Protein AF-Q1MC87-F1 (afdb_monomer_lite)

Sequence (89 aa):
MKPIETFEPNDLVYELTDLERLLDTIRNLLVEDVDYRLPDGARNIPLDRVSSLVNIAHFHVAYLAKGINHFDVPGAYVSRRELEERADA

Foldseek 3Di:
DPDDPPCDLLNVLVVLVVVLVVLVVVLVCLVPPDDQADPVRDGVVVSVVVSVVSVVSNVVSVVVSVVCVCVNDVPSDDDPVNVVVVVVD

Structure (mmCIF, N/CA/C/O backbone):
data_AF-Q1MC87-F1
#
_entry.id   AF-Q1MC87-F1
#
loop_
_atom_site.group_PDB
_atom_site.id
_atom_site.type_symbol
_atom_site.label_atom_id
_atom_site.label_alt_id
_atom_site.label_comp_id
_atom_site.label_asym_id
_atom_site.label_entity_id
_atom_site.label_seq_id
_atom_site.pdbx_PDB_ins_code
_atom_site.Cartn_x
_atom_site.Cartn_y
_atom_site.Cartn_z
_atom_site.occupancy
_atom_site.B_iso_or_equiv
_atom_site.auth_seq_id
_atom_site.auth_comp_id
_atom_site.auth_asym_id
_atom_site.auth_atom_id
_atom_site.pdbx_PDB_model_num
ATOM 1 N N . MET A 1 1 ? 16.639 -3.826 5.186 1.00 46.59 1 MET A N 1
ATOM 2 C CA . MET A 1 1 ? 17.561 -4.493 4.240 1.00 46.59 1 MET A CA 1
ATOM 3 C C . MET A 1 1 ? 18.935 -3.854 4.342 1.00 46.59 1 MET A C 1
ATOM 5 O O . MET A 1 1 ? 19.001 -2.660 4.614 1.00 46.59 1 MET A O 1
ATOM 9 N N . LYS A 1 2 ? 20.016 -4.629 4.184 1.00 49.19 2 LYS A N 1
ATOM 10 C CA . LYS A 1 2 ? 21.357 -4.049 4.012 1.00 49.19 2 LYS A CA 1
ATOM 11 C C . LYS A 1 2 ? 21.436 -3.435 2.605 1.00 49.19 2 LYS A C 1
ATOM 13 O O . LYS A 1 2 ? 20.898 -4.060 1.694 1.00 49.19 2 LYS A O 1
ATOM 18 N N . PRO A 1 3 ? 22.061 -2.261 2.417 1.00 52.59 3 PRO A N 1
ATOM 19 C CA . PRO A 1 3 ? 22.294 -1.724 1.082 1.00 52.59 3 PRO A CA 1
ATOM 20 C C . PRO A 1 3 ? 23.160 -2.719 0.308 1.00 52.59 3 PRO A C 1
ATOM 22 O O . PRO A 1 3 ? 24.209 -3.130 0.804 1.00 52.59 3 PRO A O 1
ATOM 25 N N . ILE A 1 4 ? 22.695 -3.151 -0.859 1.00 58.09 4 ILE A N 1
ATOM 26 C CA . ILE A 1 4 ? 23.476 -3.999 -1.756 1.00 58.09 4 ILE A CA 1
ATOM 27 C C . ILE A 1 4 ? 24.339 -3.040 -2.580 1.00 58.09 4 ILE A C 1
ATOM 29 O O . ILE A 1 4 ? 23.806 -2.154 -3.241 1.00 58.09 4 ILE A O 1
ATOM 33 N N . GLU A 1 5 ? 25.665 -3.169 -2.508 1.00 55.28 5 GLU A N 1
ATOM 34 C CA . GLU A 1 5 ? 26.601 -2.292 -3.241 1.00 55.28 5 GLU A CA 1
ATOM 35 C C . GLU A 1 5 ? 26.473 -2.423 -4.772 1.00 55.28 5 GLU A C 1
ATOM 37 O O . GLU A 1 5 ? 26.942 -1.559 -5.506 1.00 55.28 5 GLU A O 1
ATOM 42 N N . THR A 1 6 ? 25.791 -3.468 -5.250 1.00 62.28 6 THR A N 1
ATOM 43 C CA . THR A 1 6 ? 25.519 -3.773 -6.663 1.00 62.28 6 THR A CA 1
ATOM 44 C C . THR A 1 6 ? 24.023 -3.739 -6.977 1.00 62.28 6 THR A C 1
ATOM 46 O O . THR A 1 6 ? 23.518 -4.631 -7.648 1.00 62.28 6 THR A O 1
ATOM 49 N N . PHE A 1 7 ? 23.285 -2.779 -6.419 1.00 62.59 7 PHE A N 1
ATOM 50 C CA . PHE A 1 7 ? 21.861 -2.627 -6.716 1.00 62.59 7 PHE A CA 1
ATOM 51 C C . PHE A 1 7 ? 21.691 -2.170 -8.171 1.00 62.59 7 PHE A C 1
ATOM 53 O O . PHE A 1 7 ? 21.976 -1.012 -8.496 1.00 62.59 7 PHE A O 1
ATOM 60 N N . GLU A 1 8 ? 21.285 -3.080 -9.055 1.00 69.19 8 GLU A N 1
ATOM 61 C CA . GLU A 1 8 ? 21.046 -2.743 -10.450 1.00 69.19 8 GLU A CA 1
ATOM 62 C C . GLU A 1 8 ? 19.682 -2.048 -10.590 1.00 69.19 8 GLU A C 1
ATOM 64 O O . GLU A 1 8 ? 18.743 -2.327 -9.846 1.00 69.19 8 GLU A O 1
ATOM 69 N N . PRO A 1 9 ? 19.509 -1.134 -11.554 1.00 69.00 9 PRO A N 1
ATOM 70 C CA . PRO A 1 9 ? 18.229 -0.458 -11.778 1.00 69.00 9 PRO A CA 1
ATOM 71 C C . PRO A 1 9 ? 17.051 -1.409 -12.027 1.00 69.00 9 PRO A C 1
ATOM 73 O O . PRO A 1 9 ? 15.920 -1.070 -11.690 1.00 69.00 9 PRO A O 1
ATOM 76 N N . ASN A 1 10 ? 17.311 -2.603 -12.569 1.00 67.88 10 ASN A N 1
ATOM 77 C CA . ASN A 1 10 ? 16.294 -3.643 -12.723 1.00 67.88 10 ASN A CA 1
ATOM 78 C C . ASN A 1 10 ? 15.812 -4.163 -11.359 1.00 67.88 10 ASN A C 1
ATOM 80 O O . ASN A 1 10 ? 14.614 -4.363 -11.177 1.00 67.88 10 ASN A O 1
ATOM 84 N N . ASP A 1 11 ? 16.708 -4.289 -10.374 1.00 76.00 11 ASP A N 1
ATOM 85 C CA . ASP A 1 11 ? 16.358 -4.693 -9.006 1.00 76.00 11 ASP A CA 1
ATOM 86 C C . ASP A 1 11 ? 15.398 -3.685 -8.359 1.00 76.00 11 ASP A C 1
ATOM 88 O O . ASP A 1 11 ? 14.502 -4.069 -7.610 1.00 76.00 11 ASP A O 1
ATOM 92 N N . LEU A 1 12 ? 15.508 -2.394 -8.704 1.00 79.88 12 LEU A N 1
ATOM 93 C CA . LEU A 1 12 ? 14.590 -1.357 -8.222 1.00 79.88 12 LEU A CA 1
ATOM 94 C C . LEU A 1 12 ? 13.143 -1.610 -8.661 1.00 79.88 12 LEU A C 1
ATOM 96 O O . LEU A 1 12 ? 12.215 -1.323 -7.902 1.00 79.88 12 LEU A O 1
ATOM 100 N N . VAL A 1 13 ? 12.948 -2.128 -9.878 1.00 81.81 13 VAL A N 1
ATOM 101 C CA . VAL A 1 13 ? 11.616 -2.443 -10.409 1.00 81.81 13 VAL A CA 1
ATOM 102 C C . VAL A 1 13 ? 10.983 -3.581 -9.617 1.00 81.81 13 VAL A C 1
ATOM 104 O O . VAL A 1 13 ? 9.827 -3.465 -9.201 1.00 81.81 13 VAL A O 1
ATOM 107 N N . TYR A 1 14 ? 11.752 -4.637 -9.347 1.00 82.38 14 TYR A N 1
ATOM 108 C CA . TYR A 1 14 ? 11.294 -5.774 -8.550 1.00 82.38 14 TYR A CA 1
ATOM 109 C C . TYR A 1 14 ? 10.991 -5.367 -7.106 1.00 82.38 14 TYR A C 1
ATOM 111 O O . TYR A 1 14 ? 9.888 -5.611 -6.626 1.00 82.38 14 TYR A O 1
ATOM 119 N N . GLU A 1 15 ? 11.904 -4.653 -6.447 1.00 86.31 15 GLU A N 1
ATOM 120 C CA . GLU A 1 15 ? 11.742 -4.228 -5.051 1.00 86.31 15 GLU A CA 1
ATOM 121 C C . GLU A 1 15 ? 10.544 -3.283 -4.857 1.00 86.31 15 GLU A C 1
ATOM 123 O O . GLU A 1 15 ? 9.791 -3.409 -3.890 1.00 86.31 15 GLU A O 1
ATOM 128 N N . LEU A 1 16 ? 10.308 -2.350 -5.788 1.00 87.94 16 LEU A N 1
ATOM 129 C CA . LEU A 1 16 ? 9.141 -1.464 -5.716 1.00 87.94 16 LEU A CA 1
ATOM 130 C C . LEU A 1 16 ? 7.832 -2.191 -6.035 1.00 87.94 16 LEU A C 1
ATOM 132 O O . LEU A 1 16 ? 6.806 -1.864 -5.438 1.00 87.94 16 LEU A O 1
ATOM 136 N N . THR A 1 17 ? 7.860 -3.184 -6.924 1.00 86.94 17 THR A N 1
ATOM 137 C CA . THR A 1 17 ? 6.693 -4.035 -7.203 1.00 86.94 17 THR A CA 1
ATOM 138 C C . THR A 1 17 ? 6.350 -4.917 -6.004 1.00 86.94 17 THR A C 1
ATOM 140 O O . THR A 1 17 ? 5.183 -5.048 -5.641 1.00 86.94 17 THR A O 1
ATOM 143 N N . ASP A 1 18 ? 7.348 -5.492 -5.338 1.00 90.88 18 ASP A N 1
ATOM 144 C CA . ASP A 1 18 ? 7.124 -6.310 -4.147 1.00 90.88 18 ASP A CA 1
ATOM 145 C C . ASP A 1 18 ? 6.654 -5.465 -2.957 1.00 90.88 18 ASP A C 1
ATOM 147 O O . ASP A 1 18 ? 5.757 -5.879 -2.216 1.00 90.88 18 ASP A O 1
ATOM 151 N N . LEU A 1 19 ? 7.176 -4.244 -2.808 1.00 93.56 19 LEU A N 1
ATOM 152 C CA . LEU A 1 19 ? 6.682 -3.298 -1.810 1.00 93.56 19 LEU A CA 1
ATOM 153 C C . LEU A 1 19 ? 5.228 -2.878 -2.079 1.00 93.56 19 LEU A C 1
ATOM 155 O O . LEU A 1 19 ? 4.450 -2.749 -1.133 1.00 93.56 19 LEU A O 1
ATOM 159 N N . GLU A 1 20 ? 4.850 -2.678 -3.344 1.00 94.25 20 GLU A N 1
ATOM 160 C CA . GLU A 1 20 ? 3.468 -2.385 -3.742 1.00 94.25 20 GLU A CA 1
ATOM 161 C C . GLU A 1 20 ? 2.525 -3.510 -3.310 1.00 94.25 20 GLU A C 1
ATOM 163 O O . GLU A 1 20 ? 1.571 -3.259 -2.569 1.00 94.25 20 GLU A O 1
ATOM 168 N N . ARG A 1 21 ? 2.867 -4.757 -3.651 1.00 94.06 21 ARG A N 1
ATOM 169 C CA . ARG A 1 21 ? 2.087 -5.949 -3.291 1.00 94.06 21 ARG A CA 1
ATOM 170 C C . ARG A 1 21 ? 1.963 -6.138 -1.786 1.00 94.06 21 ARG A C 1
ATOM 172 O O . ARG A 1 21 ? 0.897 -6.512 -1.290 1.00 94.06 21 ARG A O 1
ATOM 179 N N . LEU A 1 22 ? 3.042 -5.886 -1.045 1.00 96.19 22 LEU A N 1
ATOM 180 C CA . LEU A 1 22 ? 3.030 -5.942 0.415 1.00 96.19 22 LEU A CA 1
ATOM 181 C C . LEU A 1 22 ? 2.038 -4.924 0.991 1.00 96.19 22 LEU A C 1
ATOM 183 O O . LEU A 1 22 ? 1.240 -5.263 1.865 1.00 96.19 22 LEU A O 1
ATOM 187 N N . LEU A 1 23 ? 2.079 -3.683 0.503 1.00 96.12 23 LEU A N 1
ATOM 188 C CA . LEU A 1 23 ? 1.201 -2.615 0.972 1.00 96.12 23 LEU A CA 1
ATOM 189 C C . LEU A 1 23 ? -0.260 -2.861 0.595 1.00 96.12 23 LEU A C 1
ATOM 191 O O . LEU A 1 23 ? -1.128 -2.616 1.434 1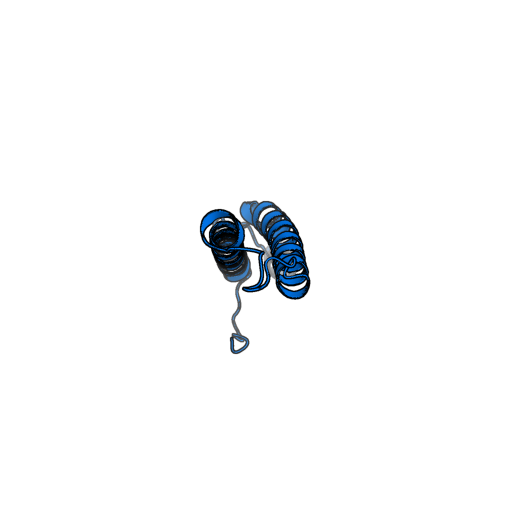.00 96.12 23 LEU A O 1
ATOM 195 N N . ASP A 1 24 ? -0.538 -3.381 -0.603 1.00 95.31 24 ASP A N 1
ATOM 196 C CA . ASP A 1 24 ? -1.903 -3.750 -0.988 1.00 95.31 24 ASP A CA 1
ATOM 197 C C . ASP A 1 24 ? -2.434 -4.896 -0.118 1.00 95.31 24 ASP A C 1
ATOM 199 O O . ASP A 1 24 ? -3.553 -4.831 0.385 1.00 95.31 24 ASP A O 1
ATOM 203 N N . THR A 1 25 ? -1.596 -5.893 0.183 1.00 96.19 25 THR A N 1
ATOM 204 C CA . THR A 1 25 ? -1.959 -6.989 1.096 1.00 96.19 25 THR A CA 1
ATOM 205 C C . THR A 1 25 ? -2.321 -6.461 2.484 1.00 96.19 25 THR A C 1
ATOM 207 O O . THR A 1 25 ? -3.378 -6.795 3.017 1.00 96.19 25 THR A O 1
ATOM 210 N N . ILE A 1 26 ? -1.482 -5.599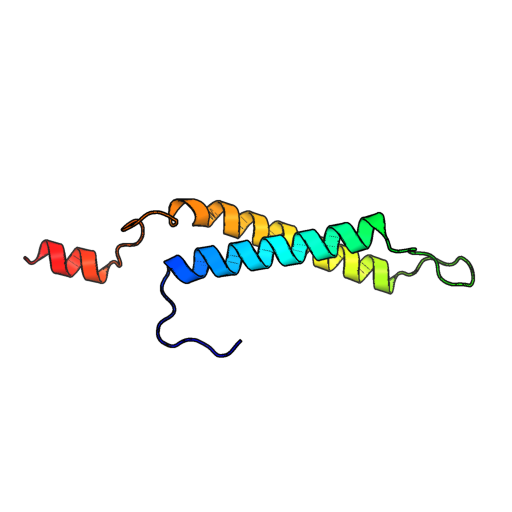 3.071 1.00 95.69 26 ILE A N 1
ATOM 211 C CA . ILE A 1 26 ? -1.760 -4.993 4.384 1.00 95.69 26 ILE A CA 1
ATOM 212 C C . ILE A 1 26 ? -3.056 -4.183 4.330 1.00 95.69 26 ILE A C 1
ATOM 214 O O . ILE A 1 26 ? -3.877 -4.261 5.242 1.00 95.69 26 ILE A O 1
ATOM 218 N N . ARG A 1 27 ? -3.254 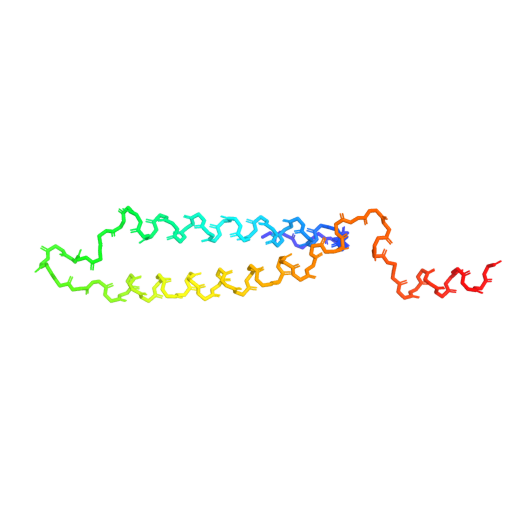-3.407 3.264 1.00 94.44 27 ARG A N 1
ATOM 219 C CA . ARG A 1 27 ? -4.455 -2.600 3.066 1.00 94.44 27 ARG A CA 1
ATOM 220 C C . ARG A 1 27 ? -5.714 -3.467 2.992 1.00 94.44 27 ARG A C 1
ATOM 222 O O . ARG A 1 27 ? -6.693 -3.126 3.649 1.00 94.44 27 ARG A O 1
ATOM 229 N N . ASN A 1 28 ? -5.688 -4.568 2.245 1.00 94.62 28 ASN A N 1
ATOM 230 C CA . ASN A 1 28 ? -6.832 -5.471 2.115 1.00 94.62 28 ASN A CA 1
ATOM 231 C C . ASN A 1 28 ? -7.167 -6.128 3.462 1.00 94.62 28 ASN A C 1
ATOM 233 O O . ASN A 1 28 ? -8.318 -6.069 3.883 1.00 94.62 28 ASN A O 1
ATOM 237 N N . LEU A 1 29 ? -6.164 -6.597 4.217 1.00 95.25 29 LEU A N 1
ATOM 238 C CA . LEU A 1 29 ? -6.363 -7.104 5.586 1.00 95.25 29 LEU A CA 1
ATOM 239 C C . LEU A 1 29 ? -7.005 -6.052 6.505 1.00 95.25 29 LEU A C 1
ATOM 241 O O . LEU A 1 29 ? -7.935 -6.346 7.251 1.00 95.25 29 LEU A O 1
ATOM 245 N N . LEU A 1 30 ? -6.538 -4.801 6.435 1.00 93.62 30 LEU A N 1
ATOM 246 C CA . LEU A 1 30 ? -7.095 -3.695 7.219 1.00 93.62 30 LEU A CA 1
ATOM 247 C C . LEU A 1 30 ? -8.539 -3.343 6.835 1.00 93.62 30 LEU A C 1
ATOM 249 O O . LEU A 1 30 ? -9.214 -2.694 7.631 1.00 93.62 30 LEU A O 1
ATOM 253 N N . VAL A 1 31 ? -9.003 -3.697 5.637 1.00 89.00 31 VAL A N 1
ATOM 254 C CA . VAL A 1 31 ? -10.372 -3.431 5.171 1.00 89.00 31 VAL A CA 1
ATOM 255 C C . VAL A 1 31 ? -11.299 -4.609 5.461 1.00 89.00 31 VAL A C 1
ATOM 257 O O . VAL A 1 31 ? -12.445 -4.389 5.848 1.00 89.00 31 VAL A O 1
ATOM 260 N N . GLU A 1 32 ? -10.821 -5.835 5.265 1.00 90.69 32 GLU A N 1
ATOM 261 C CA . GLU A 1 32 ? -11.648 -7.043 5.298 1.00 90.69 32 GLU A CA 1
ATOM 262 C C . GLU A 1 32 ? -11.745 -7.657 6.699 1.00 90.69 32 GLU A C 1
ATOM 264 O O . GLU A 1 32 ? -12.830 -8.070 7.109 1.00 90.69 32 GLU A O 1
ATOM 269 N N . ASP A 1 33 ? -10.647 -7.656 7.461 1.00 90.81 33 ASP A N 1
ATOM 270 C CA . ASP A 1 33 ? -10.519 -8.498 8.659 1.00 90.81 33 ASP A CA 1
ATOM 271 C C . ASP A 1 33 ? -10.497 -7.719 9.983 1.00 90.81 33 ASP A C 1
ATOM 273 O O . ASP A 1 33 ? -10.474 -8.311 11.065 1.00 90.81 33 ASP A O 1
ATOM 277 N N . VAL A 1 34 ? -10.482 -6.385 9.932 1.00 91.62 34 VAL A N 1
ATOM 278 C CA . VAL A 1 34 ? -10.235 -5.545 11.110 1.00 91.62 34 VAL A CA 1
ATOM 279 C C . VAL A 1 34 ? -11.492 -4.812 11.569 1.00 91.62 34 VAL A C 1
ATOM 281 O O . VAL A 1 34 ? -12.072 -4.009 10.839 1.00 91.62 34 VAL A O 1
ATOM 284 N N . ASP A 1 35 ? -11.869 -5.021 12.835 1.00 92.62 35 ASP A N 1
ATOM 285 C CA . ASP A 1 35 ? -12.881 -4.202 13.505 1.00 92.62 35 ASP A CA 1
ATOM 286 C C . ASP A 1 35 ? -12.256 -2.901 14.034 1.00 92.62 35 ASP A C 1
ATOM 288 O O . ASP A 1 35 ? -11.331 -2.896 14.850 1.00 92.62 35 ASP A O 1
ATOM 292 N N . TYR A 1 36 ? -12.790 -1.773 13.572 1.00 94.38 36 TYR A N 1
ATOM 293 C CA . TYR A 1 36 ? -12.373 -0.431 13.980 1.00 94.38 36 TYR A CA 1
ATOM 294 C C . TYR A 1 36 ? -13.077 0.040 15.255 1.00 94.38 36 TYR A C 1
ATOM 296 O O . TYR A 1 36 ? -12.947 1.206 15.634 1.00 94.38 36 TYR A O 1
ATOM 304 N N . ARG A 1 37 ? -13.841 -0.825 15.925 1.00 95.50 37 ARG A N 1
ATOM 305 C CA . ARG A 1 37 ? -14.452 -0.540 1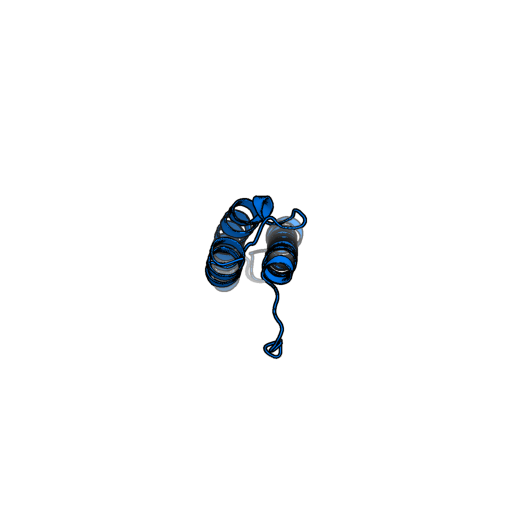7.222 1.00 95.50 37 ARG A CA 1
ATOM 306 C C . ARG A 1 37 ? -13.608 -1.116 18.352 1.00 95.50 37 ARG A C 1
ATOM 308 O O . ARG A 1 37 ? -13.092 -2.224 18.288 1.00 95.50 37 ARG A O 1
ATOM 315 N N . LEU A 1 38 ? -13.468 -0.332 19.409 1.00 93.44 38 LEU A N 1
ATOM 316 C CA . LEU A 1 38 ? -12.929 -0.773 20.685 1.00 93.44 38 LEU A CA 1
ATOM 317 C C . LEU A 1 38 ? -13.976 -1.629 21.427 1.00 93.44 38 LEU A C 1
ATOM 319 O O . LEU A 1 38 ? -15.158 -1.588 21.078 1.00 93.44 38 LEU A O 1
ATOM 323 N N . PRO A 1 39 ? -13.585 -2.383 22.474 1.00 93.56 39 PRO A N 1
ATOM 324 C CA . PRO A 1 39 ? -14.518 -3.223 23.236 1.00 93.56 39 PRO A CA 1
ATOM 325 C C . PRO A 1 39 ? -15.688 -2.465 23.885 1.00 93.56 39 PRO A C 1
ATOM 327 O O . PRO A 1 39 ? -16.717 -3.062 24.187 1.00 93.56 39 PRO A O 1
ATOM 330 N N . ASP A 1 40 ? -15.540 -1.158 24.101 1.00 95.00 40 ASP A N 1
ATOM 331 C CA . ASP A 1 40 ? -16.583 -0.257 24.606 1.00 95.00 40 ASP A CA 1
ATOM 332 C C . ASP A 1 40 ? -17.502 0.297 23.495 1.00 95.00 40 ASP A C 1
ATOM 334 O O . ASP A 1 40 ? -18.417 1.073 23.768 1.00 95.00 40 ASP A O 1
ATOM 338 N N . GLY A 1 41 ? -17.270 -0.095 22.239 1.00 92.19 41 GLY A N 1
ATOM 339 C CA . GLY A 1 41 ? -17.985 0.378 21.057 1.00 92.19 41 GLY A CA 1
ATOM 340 C C . GLY A 1 41 ? -17.477 1.710 20.497 1.00 92.19 41 GLY A C 1
ATOM 341 O O . GLY A 1 41 ? -17.982 2.155 19.461 1.00 92.19 41 GLY A O 1
ATOM 342 N N . ALA A 1 42 ? -16.486 2.351 21.127 1.00 94.88 42 ALA A N 1
ATOM 343 C CA . ALA A 1 42 ? -15.885 3.577 20.616 1.00 94.88 42 ALA A CA 1
ATOM 344 C C . ALA A 1 42 ? -15.032 3.307 19.367 1.00 94.88 42 ALA A C 1
ATOM 346 O O . ALA A 1 42 ? -14.560 2.199 19.127 1.00 94.88 42 ALA A O 1
ATOM 347 N N . ARG A 1 43 ? -14.807 4.335 18.546 1.00 94.25 43 ARG A N 1
ATOM 348 C CA . ARG A 1 43 ? -13.989 4.214 17.333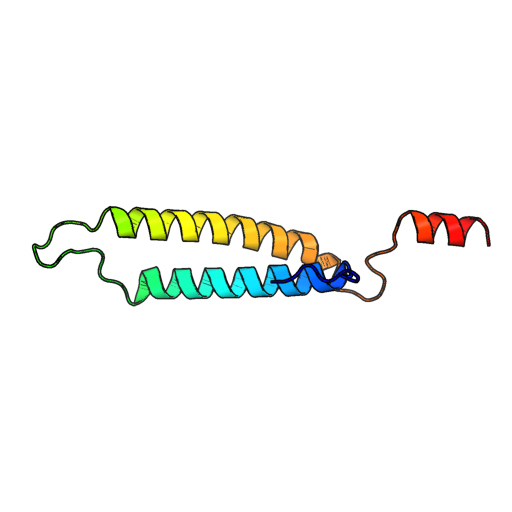 1.00 94.25 43 ARG A CA 1
ATOM 349 C C . ARG A 1 43 ? -12.495 4.174 17.673 1.00 94.25 43 ARG A C 1
ATOM 351 O O . ARG A 1 43 ? -11.996 5.032 18.400 1.00 94.25 43 ARG A O 1
ATOM 358 N N . ASN A 1 44 ? -11.766 3.230 17.090 1.00 95.88 44 ASN A N 1
ATOM 359 C CA . ASN A 1 44 ? -10.325 3.074 17.237 1.00 95.88 44 ASN A CA 1
ATOM 360 C C . ASN A 1 44 ? -9.564 4.065 16.333 1.00 95.88 44 ASN A C 1
ATOM 362 O O . ASN A 1 44 ? -9.030 3.716 15.281 1.00 95.88 44 ASN A O 1
ATOM 366 N N . ILE A 1 45 ? -9.501 5.325 16.774 1.00 96.06 45 ILE A N 1
ATOM 367 C CA . ILE A 1 45 ? -8.837 6.426 16.051 1.00 96.06 45 ILE A CA 1
ATOM 368 C C . ILE A 1 45 ? -7.362 6.137 15.704 1.00 96.06 45 ILE A C 1
ATOM 370 O O . ILE A 1 45 ? -6.936 6.498 14.604 1.00 96.06 45 ILE A O 1
ATOM 374 N N . PRO A 1 46 ? -6.542 5.518 16.579 1.00 95.25 46 PRO A N 1
ATOM 375 C CA . PRO A 1 46 ? -5.191 5.109 16.197 1.00 95.25 46 PRO A CA 1
ATOM 376 C C . PRO A 1 46 ? -5.166 4.174 14.984 1.00 95.25 46 PRO A C 1
ATOM 378 O O . PRO A 1 46 ? -4.360 4.379 14.078 1.00 95.25 46 PRO A O 1
ATOM 381 N N . LEU A 1 47 ? -6.072 3.196 14.932 1.00 93.94 47 LEU A N 1
ATOM 382 C CA . LEU A 1 47 ? -6.158 2.248 13.825 1.00 93.94 47 LEU A CA 1
ATOM 383 C C . LEU A 1 47 ? -6.635 2.912 12.529 1.00 93.94 47 LEU A C 1
ATOM 385 O O . LEU A 1 47 ? -6.069 2.651 11.470 1.00 93.94 47 LEU A O 1
ATOM 389 N N . ASP A 1 48 ? -7.581 3.853 12.609 1.00 93.81 48 ASP A N 1
ATOM 390 C CA . ASP A 1 48 ? -7.961 4.690 11.461 1.00 93.81 48 ASP A CA 1
ATOM 391 C C . ASP A 1 48 ? -6.765 5.458 10.881 1.00 93.81 48 ASP A C 1
ATOM 393 O O . ASP A 1 48 ? -6.608 5.566 9.660 1.00 93.81 48 ASP A O 1
ATOM 397 N N . ARG A 1 49 ? -5.897 5.995 11.749 1.00 95.69 49 ARG A N 1
ATOM 398 C CA . ARG A 1 49 ? -4.682 6.705 11.320 1.00 95.69 49 ARG A CA 1
ATOM 399 C C . ARG A 1 49 ? -3.695 5.761 10.648 1.00 95.69 49 ARG A C 1
ATOM 401 O O . ARG A 1 49 ? -3.151 6.123 9.610 1.00 95.69 49 ARG A O 1
ATOM 408 N N . VAL A 1 50 ? -3.487 4.563 11.197 1.00 95.31 50 VAL A N 1
ATOM 409 C CA . VAL A 1 50 ? -2.630 3.539 10.577 1.00 95.31 50 VAL A CA 1
ATOM 410 C C . VAL A 1 50 ? -3.167 3.155 9.199 1.00 95.31 50 VAL A C 1
ATOM 412 O O . VAL A 1 50 ? -2.418 3.199 8.228 1.00 95.31 50 VAL A O 1
ATOM 415 N N . SER A 1 51 ? -4.467 2.880 9.088 1.00 95.19 51 SER A N 1
ATOM 416 C CA . SER A 1 51 ? -5.119 2.570 7.811 1.00 95.19 51 SER A CA 1
ATOM 417 C C . SER A 1 51 ? -4.965 3.705 6.792 1.00 95.19 51 SER A C 1
ATOM 419 O O . SER A 1 51 ? -4.627 3.479 5.630 1.00 95.19 51 SER A O 1
ATOM 421 N N . SER A 1 52 ? -5.094 4.957 7.237 1.00 95.19 52 SER A N 1
ATOM 422 C CA . SER A 1 52 ? -4.854 6.130 6.386 1.00 95.19 52 SER A CA 1
ATOM 423 C C . SER A 1 52 ? -3.404 6.214 5.893 1.00 95.19 52 SER A C 1
ATOM 425 O O . SER A 1 52 ? -3.172 6.484 4.717 1.00 95.19 52 SER A O 1
ATOM 427 N N . LEU A 1 53 ? -2.423 5.954 6.763 1.00 96.44 53 LEU A N 1
ATOM 428 C CA . LEU A 1 53 ? -1.003 5.965 6.398 1.00 96.44 53 LEU A CA 1
ATOM 429 C C . LEU A 1 53 ? -0.653 4.847 5.412 1.00 96.44 53 LEU A C 1
ATOM 431 O O . LEU A 1 53 ? 0.060 5.102 4.443 1.00 96.44 53 LEU A O 1
ATOM 435 N N . VAL A 1 54 ? -1.184 3.638 5.622 1.00 95.94 54 VAL A N 1
ATOM 436 C CA . VAL A 1 54 ? -1.001 2.510 4.697 1.00 95.94 54 VAL A CA 1
ATOM 437 C C . VAL A 1 54 ? -1.590 2.841 3.329 1.00 95.94 54 VAL A C 1
ATOM 439 O O . VAL A 1 54 ? -0.923 2.621 2.324 1.00 95.94 54 VAL A O 1
ATOM 442 N N . ASN A 1 55 ? -2.782 3.444 3.273 1.00 94.38 55 ASN A N 1
ATOM 443 C CA . ASN A 1 55 ? -3.377 3.883 2.010 1.00 94.38 55 ASN A CA 1
ATOM 444 C C . ASN A 1 55 ? -2.484 4.893 1.273 1.00 94.38 55 ASN A C 1
ATOM 446 O O . ASN A 1 55 ? -2.232 4.729 0.082 1.00 94.38 55 ASN A O 1
ATOM 450 N N . ILE A 1 56 ? -1.971 5.914 1.969 1.00 95.75 56 ILE A N 1
ATOM 451 C CA . ILE A 1 56 ? -1.064 6.911 1.376 1.00 95.75 56 ILE A CA 1
ATOM 452 C C . ILE A 1 56 ? 0.195 6.229 0.829 1.00 95.75 56 ILE A C 1
ATOM 454 O O . ILE A 1 56 ? 0.552 6.441 -0.330 1.00 95.75 56 ILE A O 1
ATOM 458 N N . ALA A 1 57 ? 0.844 5.387 1.637 1.00 95.06 57 ALA A N 1
ATOM 459 C CA . ALA A 1 57 ? 2.042 4.661 1.227 1.00 95.06 57 ALA A CA 1
ATOM 460 C C . ALA A 1 57 ? 1.773 3.783 -0.002 1.00 95.06 57 ALA A C 1
ATOM 462 O O . ALA A 1 57 ? 2.517 3.861 -0.977 1.00 95.06 57 ALA A O 1
ATOM 463 N N . HIS A 1 58 ? 0.678 3.018 0.013 1.00 94.88 58 HIS A N 1
ATOM 464 C CA . HIS A 1 58 ? 0.261 2.172 -1.099 1.00 94.88 58 HIS A CA 1
ATOM 465 C C . HIS A 1 58 ? 0.095 2.981 -2.390 1.00 94.88 58 HIS A C 1
ATOM 467 O O . HIS A 1 58 ? 0.703 2.643 -3.399 1.00 94.88 58 HIS A O 1
ATOM 473 N N . PHE A 1 59 ? -0.647 4.095 -2.366 1.00 93.25 59 PHE A N 1
ATOM 474 C CA . PHE A 1 59 ? -0.855 4.908 -3.568 1.00 93.25 59 PHE A CA 1
ATOM 475 C C . PHE A 1 59 ? 0.443 5.493 -4.129 1.00 93.25 59 PHE A C 1
ATOM 477 O O . PHE A 1 59 ? 0.628 5.516 -5.347 1.00 93.25 59 PHE A O 1
ATOM 484 N N . HIS A 1 60 ? 1.353 5.950 -3.266 1.00 94.00 60 HIS A N 1
ATOM 485 C CA . HIS A 1 60 ? 2.645 6.465 -3.716 1.00 94.00 60 HIS A CA 1
ATOM 486 C C . HIS A 1 60 ? 3.520 5.369 -4.324 1.00 94.00 60 HIS A C 1
ATOM 488 O O . HIS A 1 60 ? 4.096 5.577 -5.392 1.00 94.00 60 HIS A O 1
ATOM 494 N N . VAL A 1 61 ? 3.600 4.204 -3.681 1.00 93.00 61 VAL A N 1
ATOM 495 C CA . VAL A 1 61 ? 4.400 3.087 -4.188 1.00 93.00 61 VAL A CA 1
ATOM 496 C C . VAL A 1 61 ? 3.796 2.530 -5.476 1.00 93.00 61 VAL A C 1
ATOM 498 O O . VAL A 1 61 ? 4.531 2.361 -6.440 1.00 93.00 61 VAL A O 1
ATOM 501 N N . ALA A 1 62 ? 2.474 2.362 -5.563 1.00 90.25 62 ALA A N 1
ATOM 502 C CA . ALA A 1 62 ? 1.797 1.923 -6.783 1.00 90.25 62 ALA A CA 1
ATOM 503 C C . ALA A 1 62 ? 2.015 2.887 -7.958 1.00 90.25 62 ALA A C 1
ATOM 505 O O . ALA A 1 62 ? 2.235 2.461 -9.094 1.00 90.25 62 ALA A O 1
ATOM 506 N N . TYR A 1 63 ? 2.013 4.198 -7.694 1.00 91.38 63 TYR A N 1
ATOM 507 C CA . TYR A 1 63 ? 2.348 5.198 -8.705 1.00 91.38 63 TYR A CA 1
ATOM 508 C C . TYR A 1 63 ? 3.788 5.037 -9.217 1.00 91.38 63 TYR A C 1
ATOM 510 O O . TYR A 1 63 ? 4.012 5.052 -10.428 1.00 91.38 63 TYR A O 1
ATOM 518 N N . LEU A 1 64 ? 4.755 4.846 -8.313 1.00 88.94 64 LEU A N 1
ATOM 519 C CA . LEU A 1 64 ? 6.161 4.643 -8.672 1.00 88.94 64 LEU A CA 1
ATOM 520 C C . LEU A 1 64 ? 6.380 3.313 -9.402 1.00 88.94 64 LEU A C 1
ATOM 522 O O . LEU A 1 64 ? 6.991 3.320 -10.466 1.00 88.94 64 LEU A O 1
ATOM 526 N N . ALA A 1 65 ? 5.827 2.209 -8.896 1.00 86.62 65 ALA A N 1
ATOM 527 C CA . ALA A 1 65 ? 5.909 0.882 -9.505 1.00 86.62 65 ALA A CA 1
ATOM 528 C C . ALA A 1 65 ? 5.352 0.887 -10.938 1.00 86.62 65 ALA A C 1
ATOM 530 O O . ALA A 1 65 ? 5.976 0.378 -11.866 1.00 86.62 65 ALA A O 1
ATOM 531 N N . LYS A 1 66 ? 4.221 1.567 -11.166 1.00 85.25 66 LYS A N 1
ATOM 532 C CA . LYS A 1 66 ? 3.685 1.758 -12.519 1.00 85.25 66 LYS A CA 1
ATOM 533 C C . LYS A 1 66 ? 4.603 2.614 -13.396 1.00 85.25 66 LYS A C 1
ATOM 535 O O . LYS A 1 66 ? 4.753 2.320 -14.580 1.00 85.25 66 LYS A O 1
ATOM 540 N N . GLY A 1 67 ? 5.184 3.674 -12.834 1.00 83.31 67 GLY A N 1
ATOM 541 C CA . GLY A 1 67 ? 6.065 4.597 -13.549 1.00 83.31 67 GLY A CA 1
ATOM 542 C C . GLY A 1 67 ? 7.379 3.964 -14.001 1.00 83.31 67 GLY A C 1
ATOM 543 O O . GLY A 1 67 ? 7.873 4.309 -15.066 1.00 83.31 67 GLY A O 1
ATOM 544 N N . ILE A 1 68 ? 7.915 3.016 -13.234 1.00 80.56 68 ILE A N 1
ATOM 545 C CA . ILE A 1 68 ? 9.181 2.336 -13.543 1.00 80.56 68 ILE A CA 1
ATOM 546 C C . ILE A 1 68 ? 9.001 1.042 -14.340 1.00 80.56 68 ILE A C 1
ATOM 548 O O . ILE A 1 68 ? 9.986 0.487 -14.810 1.00 80.56 68 ILE A O 1
ATOM 552 N N . ASN A 1 69 ? 7.769 0.558 -14.516 1.00 75.94 69 ASN A N 1
ATOM 553 C CA . ASN A 1 69 ? 7.501 -0.728 -15.166 1.00 75.94 69 ASN A CA 1
ATOM 554 C C . ASN A 1 69 ? 8.032 -0.798 -16.613 1.00 75.94 69 ASN A C 1
ATOM 556 O O . ASN A 1 69 ? 8.320 -1.864 -17.138 1.00 75.94 69 ASN A O 1
ATOM 560 N N . HIS A 1 70 ? 8.215 0.347 -17.277 1.00 74.44 70 HIS A N 1
ATOM 561 C CA . HIS A 1 70 ? 8.818 0.390 -18.612 1.00 74.44 70 HIS A CA 1
ATOM 562 C C . HIS A 1 70 ? 10.328 0.076 -18.621 1.00 74.44 70 HIS A C 1
ATOM 564 O O . HIS A 1 70 ? 10.905 -0.083 -19.697 1.00 74.44 70 HIS A O 1
ATOM 570 N N . PHE A 1 71 ? 10.975 0.042 -17.452 1.00 71.19 71 PHE A N 1
ATOM 571 C CA . PHE A 1 71 ? 12.359 -0.394 -17.292 1.00 71.19 71 PHE A CA 1
ATOM 572 C C . PHE A 1 71 ? 12.483 -1.914 -17.096 1.00 71.19 71 PHE A C 1
ATOM 574 O O . PHE A 1 71 ? 13.598 -2.420 -17.137 1.00 71.19 71 PHE A O 1
ATOM 581 N N . ASP A 1 72 ? 11.370 -2.651 -16.975 1.00 71.44 72 ASP A N 1
ATOM 582 C CA . ASP A 1 72 ? 11.336 -4.124 -16.919 1.00 71.44 72 ASP A CA 1
ATOM 583 C C . ASP A 1 72 ? 11.529 -4.762 -18.312 1.00 71.44 72 ASP A C 1
ATOM 585 O O . ASP A 1 72 ? 10.785 -5.645 -18.737 1.00 71.44 72 ASP A O 1
ATOM 589 N N . VAL A 1 73 ? 12.503 -4.271 -19.089 1.00 70.38 73 VAL A N 1
ATOM 590 C CA . VAL A 1 73 ? 12.933 -4.911 -20.340 1.00 70.38 73 VAL A CA 1
ATOM 591 C C . VAL A 1 73 ? 14.461 -4.962 -20.432 1.00 70.38 73 VAL A C 1
ATOM 593 O O . VAL A 1 73 ? 15.139 -4.013 -20.030 1.00 70.38 73 VAL A O 1
ATOM 596 N N . PRO A 1 74 ? 15.045 -6.041 -20.991 1.00 63.25 74 PRO A N 1
ATOM 597 C CA . PRO A 1 74 ? 16.493 -6.141 -21.155 1.00 63.25 74 PRO A CA 1
ATOM 598 C C . PRO A 1 74 ? 17.061 -4.948 -21.939 1.00 63.25 74 PRO A C 1
ATOM 600 O O . PRO A 1 74 ? 16.691 -4.718 -23.089 1.00 63.25 74 PRO A O 1
ATOM 603 N N . GLY A 1 75 ? 17.966 -4.187 -21.315 1.00 63.88 75 GLY A N 1
ATOM 604 C CA . GLY A 1 75 ? 18.601 -3.011 -21.922 1.00 63.88 75 GLY A CA 1
ATOM 605 C C . GLY A 1 75 ? 17.775 -1.718 -21.892 1.00 63.88 75 GLY A C 1
ATOM 606 O O . GLY A 1 75 ? 18.182 -0.746 -22.525 1.00 63.88 75 GLY A O 1
ATOM 607 N N . ALA A 1 76 ? 16.645 -1.673 -21.170 1.00 64.25 76 ALA A N 1
ATOM 608 C CA . ALA A 1 76 ? 15.857 -0.445 -20.982 1.00 64.25 76 ALA A CA 1
ATOM 609 C C . ALA A 1 76 ? 16.641 0.653 -20.263 1.00 64.25 76 ALA A C 1
ATOM 611 O O . ALA A 1 76 ? 16.451 1.845 -20.511 1.00 64.25 76 ALA A O 1
ATOM 612 N N . TYR A 1 77 ? 17.498 0.229 -19.337 1.00 63.41 77 TYR A N 1
ATOM 613 C CA . TYR A 1 77 ? 18.404 1.104 -18.634 1.00 63.41 77 TYR A CA 1
ATOM 614 C C . TYR A 1 77 ? 19.755 1.083 -19.341 1.00 63.41 77 TYR A C 1
ATOM 616 O O . TYR A 1 77 ? 20.461 0.079 -19.324 1.00 63.41 77 TYR A O 1
ATOM 624 N N . VAL A 1 78 ? 20.102 2.205 -19.964 1.00 63.41 78 VAL A N 1
ATOM 625 C CA . VAL A 1 78 ? 21.466 2.487 -20.405 1.00 63.41 78 VAL A CA 1
ATOM 626 C C . VAL A 1 78 ? 21.912 3.696 -19.610 1.00 63.41 78 VAL A C 1
ATOM 628 O O . VAL A 1 78 ? 21.307 4.769 -19.698 1.00 63.41 78 VAL A O 1
ATOM 631 N N . SER A 1 79 ? 22.933 3.525 -18.778 1.00 64.75 79 SER A N 1
ATOM 632 C CA . SER A 1 79 ? 23.483 4.646 -18.034 1.00 64.75 79 SER A CA 1
ATOM 633 C C . SER A 1 79 ? 24.064 5.674 -19.007 1.00 64.75 79 SER A C 1
ATOM 635 O O . SER A 1 79 ? 24.550 5.348 -20.091 1.00 64.75 79 SER A O 1
ATOM 637 N N . ARG A 1 80 ? 24.049 6.950 -18.612 1.00 64.12 80 ARG A N 1
ATOM 638 C CA . ARG A 1 80 ? 24.645 8.028 -19.415 1.00 64.12 80 ARG A CA 1
ATOM 639 C C . ARG A 1 80 ? 26.109 7.739 -19.771 1.00 64.12 80 ARG A C 1
ATOM 641 O O . ARG A 1 80 ? 26.536 8.037 -20.876 1.00 64.12 80 ARG A O 1
ATOM 648 N N . ARG A 1 81 ? 26.829 7.093 -18.854 1.00 65.56 81 ARG A N 1
ATOM 649 C CA . ARG A 1 81 ? 28.212 6.660 -19.039 1.00 65.56 81 ARG A CA 1
ATOM 650 C C . ARG A 1 81 ? 28.351 5.585 -20.123 1.00 65.56 81 ARG A C 1
ATOM 652 O O . ARG A 1 81 ? 29.219 5.707 -20.971 1.00 65.56 81 ARG A O 1
ATOM 659 N N . GLU A 1 82 ? 27.478 4.581 -20.144 1.00 64.56 82 GLU A N 1
ATOM 660 C CA . GLU A 1 82 ? 27.475 3.552 -21.200 1.00 64.56 82 GLU A CA 1
ATOM 661 C C . GLU A 1 82 ? 27.086 4.122 -22.574 1.00 64.56 82 GLU A C 1
ATOM 663 O O . GLU A 1 82 ? 27.536 3.619 -23.603 1.00 64.56 82 GLU A O 1
ATOM 668 N N . LEU A 1 83 ? 26.260 5.176 -22.612 1.00 69.81 83 LEU A N 1
ATOM 669 C CA . LEU A 1 83 ? 25.964 5.908 -23.849 1.00 69.81 83 LEU A CA 1
ATOM 670 C C . LEU A 1 83 ? 27.181 6.693 -24.354 1.00 69.81 83 LEU A C 1
ATOM 672 O O . LEU A 1 83 ? 27.433 6.696 -25.555 1.00 69.81 83 LEU A O 1
ATOM 676 N N . GLU A 1 84 ? 27.925 7.334 -23.452 1.00 72.75 84 GLU A N 1
ATOM 677 C CA . GLU A 1 84 ? 29.159 8.066 -23.767 1.00 72.75 84 GLU A CA 1
ATOM 678 C C . GLU A 1 84 ? 30.262 7.100 -24.248 1.00 72.75 84 GLU A C 1
ATOM 680 O O . GLU A 1 84 ? 30.836 7.310 -25.312 1.00 72.75 84 GLU A O 1
ATOM 685 N N . GLU A 1 85 ? 30.457 5.964 -23.570 1.00 71.19 85 GLU A N 1
ATOM 686 C CA . GLU A 1 85 ? 31.434 4.930 -23.956 1.00 71.19 85 GLU A CA 1
ATOM 687 C C . GLU A 1 85 ? 31.106 4.256 -25.307 1.00 71.19 85 GLU A C 1
ATOM 689 O O . GLU A 1 85 ? 32.014 3.853 -26.031 1.00 71.19 85 GLU A O 1
ATOM 694 N N . ARG A 1 86 ? 29.823 4.153 -25.684 1.00 65.44 86 ARG A N 1
ATOM 695 C CA . ARG A 1 86 ? 29.402 3.674 -27.016 1.00 65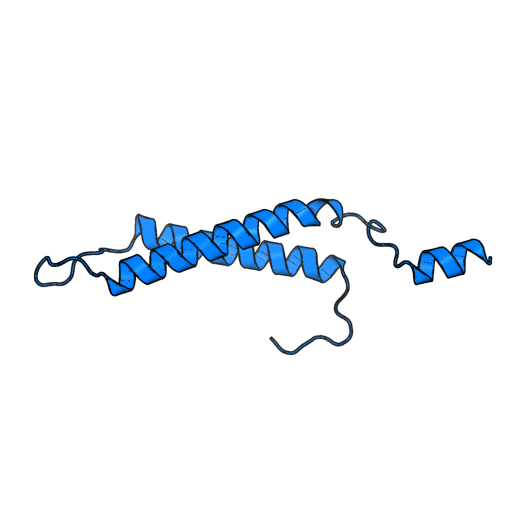.44 86 ARG A CA 1
ATOM 696 C C . ARG A 1 86 ? 29.524 4.721 -28.120 1.00 65.44 86 ARG A C 1
ATOM 698 O O . ARG A 1 86 ? 29.588 4.337 -29.282 1.00 65.44 86 ARG A O 1
ATOM 705 N N . ALA A 1 87 ? 29.477 6.008 -27.788 1.00 66.56 87 ALA A N 1
ATOM 706 C CA . ALA A 1 87 ? 29.617 7.086 -28.766 1.00 66.56 87 ALA A CA 1
ATOM 707 C C . ALA A 1 87 ? 31.084 7.309 -29.179 1.00 66.56 87 ALA A C 1
ATOM 709 O O . ALA A 1 87 ? 31.334 7.808 -30.275 1.00 66.56 87 ALA A O 1
ATOM 710 N N . ASP A 1 88 ? 32.022 6.907 -28.317 1.00 62.12 88 ASP A N 1
ATOM 711 C CA . ASP A 1 88 ? 33.471 7.018 -28.518 1.00 62.12 88 ASP A CA 1
ATOM 712 C C . ASP A 1 88 ? 34.122 5.748 -29.126 1.00 62.12 88 ASP A C 1
ATOM 714 O O . ASP A 1 88 ? 35.341 5.723 -29.326 1.00 62.12 88 ASP A O 1
ATOM 718 N N . ALA A 1 89 ? 33.334 4.703 -29.419 1.00 54.00 89 ALA A N 1
ATOM 719 C CA . ALA A 1 89 ? 33.764 3.416 -29.990 1.00 54.00 89 ALA A CA 1
ATOM 720 C C . ALA A 1 89 ? 33.370 3.266 -31.469 1.00 54.00 89 ALA A C 1
ATOM 722 O O . ALA A 1 89 ? 34.199 2.724 -32.240 1.00 54.00 89 ALA A O 1
#

Secondary structure (DSSP, 8-state):
-PPPTT--HHHHHHHHHHHHHHHHHHHHHHHHT---B-TTS-B-HHHHHHHHHHHHHHHHHHHHHHHHGGG-STT----HHHHHHHH--

Organism: Rhizobium johnstonii (strain DSM 114642 / LMG 32736 / 3841) (NCBI:txid216596)

Radius of gyration: 19.89 Å; chains: 1; bounding box: 52×17×55 Å

pLDDT: mean 82.36, std 14.31, range [46.59, 96.44]